Protein AF-A0A949EY75-F1 (afdb_monomer_lite)

Structure (mmCIF, N/CA/C/O backbone):
data_AF-A0A949EY75-F1
#
_entry.id   AF-A0A949EY75-F1
#
loop_
_atom_site.group_PDB
_atom_site.id
_atom_site.type_symbol
_atom_site.label_atom_id
_atom_site.label_alt_id
_atom_site.label_comp_id
_atom_site.label_asym_id
_atom_site.label_entity_id
_atom_site.label_seq_id
_atom_site.pdbx_PDB_ins_code
_atom_site.Cartn_x
_atom_site.Cartn_y
_atom_site.Cartn_z
_atom_site.occupancy
_atom_site.B_iso_or_equiv
_atom_site.auth_seq_id
_atom_site.auth_comp_id
_atom_site.auth_asym_id
_atom_site.auth_atom_id
_atom_site.pdbx_PDB_model_num
ATOM 1 N N . MET A 1 1 ? -24.585 9.404 12.339 1.00 44.94 1 MET A N 1
ATOM 2 C CA . MET A 1 1 ? -23.848 8.562 11.372 1.00 44.94 1 MET A CA 1
ATOM 3 C C . MET A 1 1 ? -22.388 8.966 11.436 1.00 44.94 1 MET A C 1
ATOM 5 O O . MET A 1 1 ? -22.108 10.151 11.343 1.00 44.94 1 MET A O 1
ATOM 9 N N . ASP A 1 2 ? -21.481 8.022 11.677 1.00 59.72 2 ASP A N 1
ATOM 10 C CA . ASP A 1 2 ? -20.039 8.289 11.682 1.00 59.72 2 ASP A CA 1
ATOM 11 C C . ASP A 1 2 ? -19.554 8.426 10.227 1.00 59.72 2 ASP A C 1
ATOM 13 O O . ASP A 1 2 ? -19.439 7.442 9.492 1.00 59.72 2 ASP A O 1
ATOM 17 N N . HIS A 1 3 ? -19.366 9.662 9.765 1.00 63.12 3 HIS A N 1
ATOM 18 C CA . HIS A 1 3 ? -18.881 9.957 8.418 1.00 63.12 3 HIS A CA 1
ATOM 19 C C . HIS A 1 3 ? -17.355 9.810 8.394 1.00 63.12 3 HIS A C 1
ATOM 21 O O . HIS A 1 3 ? -16.629 10.805 8.437 1.00 63.12 3 HIS A O 1
ATOM 27 N N . LYS A 1 4 ? -16.844 8.573 8.340 1.00 69.00 4 LYS A N 1
ATOM 28 C CA . LYS A 1 4 ? -15.403 8.353 8.145 1.00 69.00 4 LYS A CA 1
ATOM 29 C C . LYS A 1 4 ? -14.954 9.005 6.836 1.00 69.00 4 LYS A C 1
ATOM 31 O O . LYS A 1 4 ? -15.331 8.549 5.756 1.00 69.00 4 LYS A O 1
ATOM 36 N N . LYS A 1 5 ? -14.159 10.074 6.950 1.00 85.12 5 LYS A N 1
ATOM 37 C CA . LYS A 1 5 ? -13.570 10.803 5.820 1.00 85.12 5 LYS A CA 1
ATOM 38 C C . LYS A 1 5 ? -12.653 9.868 5.026 1.00 85.12 5 LYS A C 1
ATOM 40 O O . LYS A 1 5 ? -11.853 9.142 5.614 1.00 85.12 5 LYS A O 1
ATOM 45 N N . LEU A 1 6 ? -12.787 9.891 3.702 1.00 92.94 6 LEU A N 1
ATOM 46 C CA . LEU A 1 6 ? -11.858 9.231 2.788 1.00 92.94 6 LEU A CA 1
ATOM 47 C C . LEU A 1 6 ? -10.559 10.045 2.737 1.00 92.94 6 LEU A C 1
ATOM 49 O O . LEU A 1 6 ? -10.606 11.244 2.470 1.00 92.94 6 LEU A O 1
ATOM 53 N N . ILE A 1 7 ? -9.422 9.404 2.998 1.00 95.75 7 ILE A N 1
ATOM 54 C CA . ILE A 1 7 ? -8.094 10.027 2.918 1.00 95.75 7 ILE A CA 1
ATOM 55 C C . ILE A 1 7 ? -7.494 9.749 1.542 1.00 95.75 7 ILE A C 1
ATOM 57 O O . ILE A 1 7 ? -7.520 8.612 1.078 1.00 95.75 7 ILE A O 1
ATOM 61 N N . TRP A 1 8 ? -6.937 10.772 0.899 1.00 96.88 8 TRP A N 1
ATOM 62 C CA . TRP A 1 8 ? -6.253 10.622 -0.381 1.00 96.88 8 TRP A CA 1
ATOM 63 C C . TRP A 1 8 ? -4.741 10.751 -0.196 1.00 96.88 8 TRP A C 1
ATOM 65 O O . TRP A 1 8 ? -4.260 11.816 0.188 1.00 96.88 8 TRP A O 1
ATOM 75 N N . PHE A 1 9 ? -3.996 9.684 -0.476 1.00 96.94 9 PHE A N 1
ATOM 76 C CA . PHE A 1 9 ? -2.538 9.748 -0.583 1.00 96.94 9 PHE A CA 1
ATOM 77 C C . PHE A 1 9 ? -2.163 10.231 -1.983 1.00 96.94 9 PHE A C 1
ATOM 79 O O . PHE A 1 9 ? -2.614 9.656 -2.978 1.00 96.94 9 PHE A O 1
ATOM 86 N N . ILE A 1 10 ? -1.378 11.305 -2.045 1.00 96.19 10 ILE A N 1
ATOM 87 C CA . ILE A 1 10 ? -1.082 12.055 -3.275 1.00 96.19 10 ILE A CA 1
ATOM 88 C C . ILE A 1 10 ? 0.168 11.567 -4.019 1.00 96.19 10 ILE A C 1
ATOM 90 O O . ILE A 1 10 ? 0.564 12.199 -4.990 1.00 96.19 10 ILE A O 1
ATOM 94 N N . ASP A 1 11 ? 0.792 10.477 -3.575 1.00 94.31 11 ASP A N 1
ATOM 95 C CA . ASP A 1 11 ? 1.900 9.839 -4.282 1.00 94.31 11 ASP A CA 1
ATOM 96 C C . ASP A 1 11 ? 1.502 9.461 -5.718 1.00 94.31 11 ASP A C 1
ATOM 98 O O . ASP A 1 11 ? 0.431 8.891 -5.938 1.00 94.31 11 ASP A O 1
ATOM 102 N N . ASP A 1 12 ? 2.397 9.692 -6.684 1.00 91.44 12 ASP A N 1
ATOM 103 C CA . ASP A 1 12 ? 2.199 9.273 -8.084 1.00 91.44 12 ASP A CA 1
ATOM 104 C C . ASP A 1 12 ? 2.112 7.741 -8.217 1.00 91.44 12 ASP A C 1
ATOM 106 O O . ASP A 1 12 ? 1.487 7.192 -9.126 1.00 91.44 12 ASP A O 1
ATOM 110 N N . ASN A 1 13 ? 2.766 7.025 -7.300 1.00 94.88 13 ASN A N 1
ATOM 111 C CA . ASN A 1 13 ? 2.697 5.576 -7.192 1.00 94.88 13 ASN A CA 1
ATOM 112 C C . ASN A 1 13 ? 2.999 5.133 -5.754 1.00 94.88 13 ASN A C 1
ATOM 114 O O . ASN A 1 13 ? 4.155 4.875 -5.408 1.00 94.88 13 ASN A O 1
ATOM 118 N N . ILE A 1 14 ? 1.960 4.968 -4.931 1.00 97.06 14 ILE A N 1
ATOM 119 C CA . ILE A 1 14 ? 2.096 4.593 -3.510 1.00 97.06 14 ILE A CA 1
ATOM 120 C C . ILE A 1 14 ? 2.778 3.227 -3.294 1.00 97.06 14 ILE A C 1
ATOM 122 O O . ILE A 1 14 ? 3.276 2.930 -2.211 1.00 97.06 14 ILE A O 1
ATOM 126 N N . VAL A 1 15 ? 2.829 2.386 -4.333 1.00 96.19 15 VAL A N 1
ATOM 127 C CA . VAL A 1 15 ? 3.482 1.065 -4.321 1.00 96.19 15 VAL A CA 1
ATOM 128 C C . VAL A 1 15 ? 4.827 1.040 -5.050 1.00 96.19 15 VAL A C 1
ATOM 130 O O . VAL A 1 15 ? 5.384 -0.034 -5.273 1.00 96.19 15 VAL A O 1
ATOM 133 N N . GLY A 1 16 ? 5.371 2.203 -5.426 1.00 94.38 16 GLY A N 1
ATOM 134 C CA . GLY A 1 16 ? 6.635 2.309 -6.163 1.00 94.38 16 GLY A CA 1
ATOM 135 C C . GLY A 1 16 ? 7.830 1.693 -5.431 1.00 94.38 16 GLY A C 1
ATOM 136 O O . GLY A 1 16 ? 8.738 1.166 -6.070 1.00 94.38 16 GLY A O 1
ATOM 137 N N . ASN A 1 17 ? 7.795 1.681 -4.095 1.00 96.44 17 ASN A N 1
ATOM 138 C CA . ASN A 1 17 ? 8.705 0.912 -3.253 1.00 96.44 17 ASN A CA 1
ATOM 139 C C . ASN A 1 17 ? 7.902 -0.127 -2.446 1.00 96.44 17 ASN A C 1
ATOM 141 O O . ASN A 1 17 ? 7.332 0.223 -1.408 1.00 96.44 17 ASN A O 1
ATOM 145 N N . PRO A 1 18 ? 7.863 -1.403 -2.877 1.00 96.38 18 PRO A N 1
ATOM 146 C CA . PRO A 1 18 ? 7.061 -2.435 -2.223 1.00 96.38 18 PRO A CA 1
ATOM 147 C C . PRO A 1 18 ? 7.397 -2.635 -0.744 1.00 96.38 18 PRO A C 1
ATOM 149 O O . PRO A 1 18 ? 6.492 -2.851 0.056 1.00 96.38 18 PRO A O 1
ATOM 152 N N . LYS A 1 19 ? 8.675 -2.532 -0.352 1.00 97.75 19 LYS A N 1
ATOM 153 C CA . LYS A 1 19 ? 9.080 -2.702 1.051 1.00 97.75 19 LYS A CA 1
ATOM 154 C C . LYS A 1 19 ? 8.474 -1.604 1.925 1.00 97.75 19 LYS A C 1
ATOM 156 O O . LYS A 1 19 ? 7.809 -1.908 2.912 1.00 97.75 19 LYS A O 1
ATOM 161 N N . PHE A 1 20 ? 8.648 -0.350 1.515 1.00 98.00 20 PHE A N 1
ATOM 162 C CA . PHE A 1 20 ? 8.084 0.797 2.224 1.00 98.00 20 PHE A CA 1
ATOM 163 C C . PHE A 1 20 ? 6.551 0.752 2.252 1.00 98.00 20 PHE A C 1
ATOM 165 O O . PHE A 1 20 ? 5.943 0.941 3.301 1.00 98.00 20 PHE A O 1
ATOM 172 N N . ALA A 1 21 ? 5.916 0.424 1.124 1.00 98.19 21 ALA A N 1
ATOM 173 C CA . ALA A 1 21 ? 4.462 0.328 1.040 1.00 98.19 21 ALA A CA 1
ATOM 174 C C . ALA A 1 21 ? 3.898 -0.739 1.997 1.00 98.19 21 ALA A C 1
ATOM 176 O O . ALA A 1 21 ? 2.915 -0.486 2.692 1.00 98.19 21 ALA A O 1
ATOM 177 N N . LYS A 1 22 ? 4.548 -1.908 2.114 1.00 98.62 22 LYS A N 1
ATOM 178 C CA . LYS A 1 22 ? 4.164 -2.943 3.091 1.00 98.62 22 LYS A CA 1
ATOM 179 C C . LYS A 1 22 ? 4.275 -2.435 4.532 1.00 98.62 22 LYS A C 1
ATOM 181 O O . LYS A 1 22 ? 3.363 -2.676 5.323 1.00 98.62 22 LYS A O 1
ATOM 186 N N . GLU A 1 23 ? 5.354 -1.735 4.879 1.00 98.69 23 GLU A N 1
ATOM 187 C CA . GLU A 1 23 ? 5.550 -1.144 6.214 1.00 98.69 23 GLU A CA 1
ATOM 188 C C . GLU A 1 23 ? 4.481 -0.083 6.531 1.00 98.69 23 GLU A C 1
ATOM 190 O O . GLU A 1 23 ? 3.870 -0.111 7.607 1.00 98.69 23 GLU A O 1
ATOM 195 N N . LEU A 1 24 ? 4.183 0.790 5.565 1.00 98.19 24 LEU A N 1
ATOM 196 C CA . LEU A 1 24 ? 3.127 1.794 5.661 1.00 98.19 24 LEU A CA 1
ATOM 197 C C . LEU A 1 24 ? 1.762 1.134 5.888 1.00 98.19 24 LEU A C 1
ATOM 199 O O . LEU A 1 24 ? 1.091 1.423 6.876 1.00 98.19 24 LEU A O 1
ATOM 203 N N . PHE A 1 25 ? 1.357 0.206 5.020 1.00 98.50 25 PHE A N 1
ATOM 204 C CA . PHE A 1 25 ? 0.037 -0.423 5.092 1.00 98.50 25 PHE A CA 1
ATOM 205 C C . PHE A 1 25 ? -0.162 -1.205 6.390 1.00 98.50 25 PHE A C 1
ATOM 207 O O . PHE A 1 25 ? -1.231 -1.109 6.991 1.00 98.50 25 PHE A O 1
ATOM 214 N N . ARG A 1 26 ? 0.868 -1.911 6.882 1.00 98.56 26 ARG A N 1
ATOM 215 C CA . ARG A 1 26 ? 0.831 -2.563 8.205 1.00 98.56 26 ARG A CA 1
ATOM 216 C C . ARG A 1 26 ? 0.578 -1.557 9.324 1.00 98.56 26 ARG A C 1
ATOM 218 O O . ARG A 1 26 ? -0.250 -1.816 10.195 1.00 98.56 26 ARG A O 1
ATOM 225 N N . SER A 1 27 ? 1.242 -0.407 9.267 1.00 98.19 27 SER A N 1
ATOM 226 C CA . SER A 1 27 ? 1.102 0.662 10.260 1.00 98.19 27 SER A CA 1
ATOM 227 C C . SER A 1 27 ? -0.272 1.338 10.216 1.00 98.19 27 SER A C 1
ATOM 229 O O . SER A 1 27 ? -0.736 1.832 11.237 1.00 98.19 27 SER A O 1
ATOM 231 N N . LEU A 1 28 ? -0.959 1.329 9.068 1.00 97.62 28 LEU A N 1
ATOM 232 C CA . LEU A 1 28 ? -2.290 1.928 8.908 1.00 97.62 28 LEU A CA 1
ATOM 233 C C . LEU A 1 28 ? -3.437 1.065 9.470 1.00 97.62 28 LEU A C 1
ATOM 235 O O . LEU A 1 28 ? -4.473 1.615 9.851 1.00 97.62 28 LEU A O 1
ATOM 239 N N . VAL A 1 29 ? -3.268 -0.262 9.566 1.00 97.38 29 VAL A N 1
ATOM 240 C CA . VAL A 1 29 ? -4.320 -1.206 10.012 1.00 97.38 29 VAL A CA 1
ATOM 241 C C . VAL A 1 29 ? -5.026 -0.781 11.317 1.00 97.38 29 VAL A C 1
ATOM 243 O O . VAL A 1 29 ? -6.263 -0.784 11.341 1.00 97.38 29 VAL A O 1
ATOM 246 N N . PRO A 1 30 ? -4.325 -0.370 12.397 1.00 97.38 30 PRO A N 1
ATOM 247 C CA . PRO A 1 30 ? -4.969 -0.038 13.672 1.00 97.38 30 PRO A CA 1
ATOM 248 C C . PRO A 1 30 ? -5.909 1.171 13.593 1.00 97.38 30 PRO A C 1
ATOM 250 O O . PRO A 1 30 ? -6.875 1.253 14.353 1.00 97.38 30 PRO A O 1
ATOM 253 N N . TYR A 1 31 ? -5.661 2.092 12.659 1.00 94.75 31 TYR A N 1
ATOM 254 C CA . TYR A 1 31 ? -6.410 3.341 12.529 1.00 94.75 31 TYR A CA 1
ATOM 255 C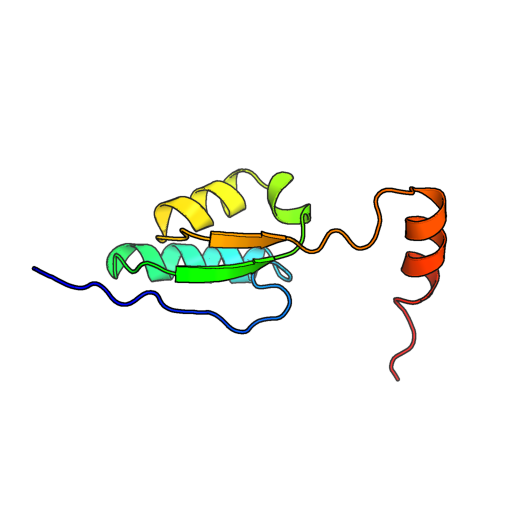 C . TYR A 1 31 ? -7.770 3.160 11.844 1.00 94.75 31 TYR A C 1
ATOM 257 O O . TYR A 1 31 ? -8.627 4.040 11.937 1.00 94.75 31 TYR A O 1
ATOM 265 N N . LYS A 1 32 ? -8.003 2.017 11.176 1.00 93.44 32 LYS A N 1
ATOM 266 C CA . LYS A 1 32 ? -9.279 1.684 10.510 1.00 93.44 32 LYS A CA 1
ATOM 267 C C . LYS A 1 32 ? -9.759 2.809 9.579 1.00 93.44 32 LYS A C 1
ATOM 269 O O . LYS A 1 32 ? -10.949 3.164 9.584 1.00 93.44 32 LYS A O 1
ATOM 274 N N . LEU A 1 33 ? -8.817 3.400 8.847 1.00 93.69 33 LEU A N 1
ATOM 275 C CA . LEU A 1 33 ? -9.053 4.478 7.890 1.00 93.69 33 LEU A CA 1
ATOM 276 C C . LEU A 1 33 ? -9.685 3.915 6.615 1.00 93.69 33 LEU A C 1
ATOM 278 O O . LEU A 1 33 ? -9.592 2.724 6.340 1.00 93.69 33 LEU A O 1
ATOM 282 N N . LYS A 1 34 ? -10.325 4.782 5.832 1.00 96.00 34 LYS A N 1
ATOM 283 C CA . LYS A 1 34 ? -10.607 4.510 4.421 1.00 96.00 34 LYS A CA 1
ATOM 284 C C . LYS A 1 34 ? -9.694 5.404 3.610 1.00 96.00 34 LYS A C 1
ATOM 286 O O . LYS A 1 34 ? -9.694 6.614 3.846 1.00 96.00 34 LYS A O 1
ATOM 291 N N . TRP A 1 35 ? -8.942 4.837 2.678 1.00 97.56 35 TRP A N 1
ATOM 292 C CA . TRP A 1 35 ? -8.014 5.619 1.874 1.00 97.56 35 TRP A CA 1
ATOM 293 C C . TRP A 1 35 ? -8.033 5.247 0.393 1.00 97.56 35 TRP A C 1
ATOM 295 O O . TRP A 1 35 ? -8.449 4.153 0.005 1.00 97.56 35 TRP A O 1
ATOM 305 N N . ALA A 1 36 ? -7.603 6.201 -0.424 1.00 97.81 36 ALA A N 1
ATOM 306 C CA . ALA A 1 36 ? -7.462 6.093 -1.866 1.00 97.81 36 ALA A CA 1
ATOM 307 C C . ALA A 1 36 ? -6.099 6.638 -2.312 1.00 97.81 36 ALA A C 1
ATOM 309 O O . ALA A 1 36 ? -5.520 7.482 -1.625 1.00 97.81 36 ALA A O 1
ATOM 310 N N . SER A 1 37 ? -5.573 6.144 -3.434 1.00 97.62 37 SER A N 1
ATOM 311 C CA . SER A 1 37 ? -4.318 6.641 -4.013 1.00 97.62 37 SER A CA 1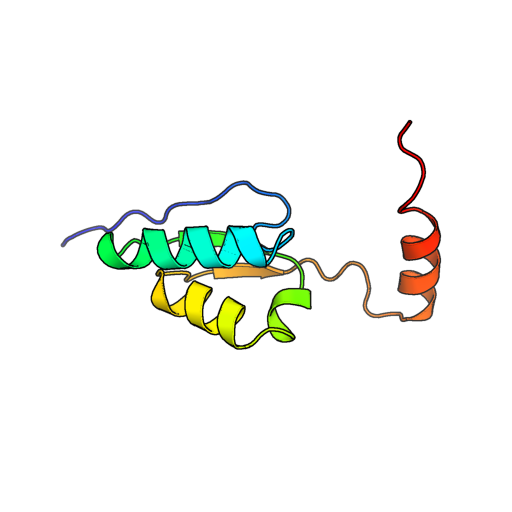
ATOM 312 C C . SER A 1 37 ? -4.140 6.219 -5.476 1.00 97.62 37 SER A C 1
ATOM 314 O O . SER A 1 37 ? -4.995 5.536 -6.047 1.00 97.62 37 SER A O 1
ATOM 316 N N . GLN A 1 38 ? -3.018 6.616 -6.072 1.00 97.12 38 GLN A N 1
ATOM 317 C CA . GLN A 1 38 ? -2.549 6.148 -7.369 1.00 97.12 38 GLN A CA 1
ATOM 318 C C . GLN A 1 38 ? -1.535 5.013 -7.184 1.00 97.12 38 GLN A C 1
ATOM 320 O O . GLN A 1 38 ? -0.734 5.008 -6.247 1.00 97.12 38 GLN A O 1
ATOM 325 N N . ALA A 1 39 ? -1.576 4.023 -8.071 1.00 95.38 39 ALA A N 1
ATOM 326 C CA . ALA A 1 39 ? -0.653 2.896 -8.054 1.00 95.38 39 ALA A CA 1
ATOM 327 C C . ALA A 1 39 ? -0.367 2.393 -9.472 1.00 95.38 39 ALA A C 1
ATOM 329 O O . ALA A 1 39 ? -1.180 2.521 -10.386 1.00 95.38 39 ALA A O 1
ATOM 330 N N . SER A 1 40 ? 0.787 1.759 -9.655 1.00 92.19 40 SER A N 1
ATOM 331 C CA . SER A 1 40 ? 1.051 0.985 -10.868 1.00 92.19 40 SER A CA 1
ATOM 332 C C . SER A 1 40 ? 0.359 -0.381 -10.818 1.00 92.19 40 SER A C 1
ATOM 334 O O . SER A 1 40 ? 0.192 -0.974 -9.749 1.00 92.19 40 SER A O 1
ATOM 336 N N . VAL A 1 41 ? 0.039 -0.940 -11.992 1.00 91.12 41 VAL A N 1
ATOM 337 C CA . VAL A 1 41 ? -0.510 -2.303 -12.138 1.00 91.12 41 VAL A CA 1
ATOM 338 C C . VAL A 1 41 ? 0.422 -3.383 -11.569 1.00 91.12 41 VAL A C 1
ATOM 340 O O . VAL A 1 41 ? -0.011 -4.499 -11.288 1.00 91.12 41 VAL A O 1
ATOM 343 N N . THR A 1 42 ? 1.701 -3.063 -11.340 1.00 89.94 42 THR A N 1
ATOM 344 C CA . THR A 1 42 ? 2.684 -3.980 -10.747 1.00 89.94 42 THR A CA 1
ATOM 345 C C . THR A 1 42 ? 2.278 -4.506 -9.372 1.00 89.94 42 THR A C 1
ATOM 347 O O . THR A 1 42 ? 2.729 -5.591 -9.013 1.00 89.94 42 THR A O 1
ATOM 350 N N . ILE A 1 43 ? 1.406 -3.806 -8.631 1.00 94.00 43 ILE A N 1
ATOM 351 C CA . ILE A 1 43 ? 0.858 -4.289 -7.351 1.00 94.00 43 ILE A CA 1
ATOM 352 C C . ILE A 1 43 ? 0.204 -5.670 -7.474 1.00 94.00 43 ILE A C 1
ATOM 354 O O . ILE A 1 43 ? 0.316 -6.482 -6.563 1.00 94.00 43 ILE A O 1
ATOM 358 N N . ALA A 1 44 ? -0.421 -5.971 -8.616 1.00 91.69 44 ALA A N 1
ATOM 359 C CA . ALA A 1 44 ? -1.119 -7.233 -8.846 1.00 91.69 44 ALA A CA 1
ATOM 360 C C . ALA A 1 44 ? -0.180 -8.451 -8.928 1.00 91.69 44 ALA A C 1
ATOM 362 O O . ALA A 1 44 ? -0.654 -9.577 -9.005 1.00 91.69 44 ALA A O 1
ATOM 363 N N . ARG A 1 45 ? 1.144 -8.238 -8.948 1.00 93.00 45 ARG A N 1
ATOM 364 C CA . ARG A 1 45 ? 2.155 -9.307 -8.937 1.00 93.00 45 ARG A CA 1
ATOM 365 C C . ARG A 1 45 ? 2.649 -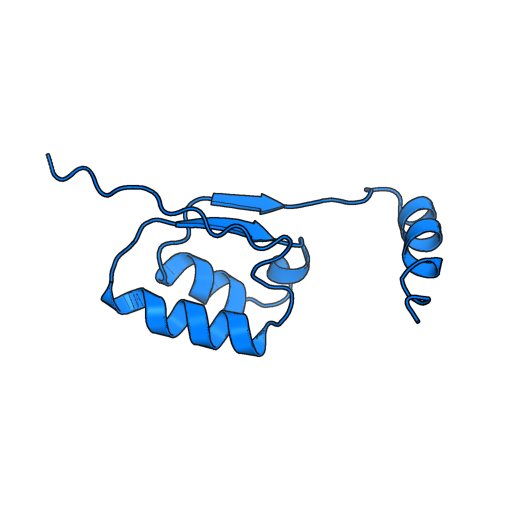9.659 -7.530 1.00 93.00 45 ARG A C 1
ATOM 367 O O . ARG A 1 45 ? 3.427 -10.597 -7.395 1.00 93.00 45 ARG A O 1
ATOM 374 N N . ASP A 1 46 ? 2.252 -8.899 -6.509 1.00 96.44 46 ASP A N 1
ATOM 375 C CA . ASP A 1 46 ? 2.643 -9.103 -5.112 1.00 96.44 46 ASP A CA 1
ATOM 376 C C . ASP A 1 46 ? 1.383 -9.248 -4.248 1.00 96.44 46 ASP A C 1
ATOM 378 O O . ASP A 1 46 ? 0.805 -8.269 -3.769 1.00 96.44 46 ASP A O 1
ATOM 382 N N . ASP A 1 47 ? 0.954 -10.498 -4.058 1.00 97.69 47 ASP A N 1
ATOM 383 C CA . ASP A 1 47 ? -0.263 -10.841 -3.313 1.00 97.69 47 ASP A CA 1
ATOM 384 C C . ASP A 1 47 ? -0.242 -10.315 -1.874 1.00 97.69 47 ASP A C 1
ATOM 386 O O . ASP A 1 47 ? -1.278 -9.924 -1.329 1.00 97.69 47 ASP A O 1
ATOM 390 N N . GLU A 1 48 ? 0.933 -10.278 -1.239 1.00 97.94 48 GLU A N 1
ATOM 391 C CA . GLU A 1 48 ? 1.076 -9.756 0.117 1.00 97.94 48 GLU A CA 1
ATOM 392 C C . GLU A 1 48 ? 0.830 -8.247 0.139 1.00 97.94 48 GLU A C 1
ATOM 394 O O . GLU A 1 48 ? 0.073 -7.761 0.982 1.00 97.94 48 GLU A O 1
ATOM 399 N N . LEU A 1 49 ? 1.442 -7.506 -0.787 1.00 98.19 49 LEU A N 1
ATOM 400 C CA . LEU A 1 49 ? 1.259 -6.062 -0.901 1.00 98.19 49 LEU A CA 1
ATOM 401 C C . LEU A 1 49 ? -0.203 -5.705 -1.192 1.00 98.19 49 LEU A C 1
ATOM 403 O O . LEU A 1 49 ? -0.759 -4.820 -0.539 1.00 98.19 49 LEU A O 1
ATOM 407 N N . LEU A 1 50 ? -0.840 -6.424 -2.120 1.00 97.44 50 LEU 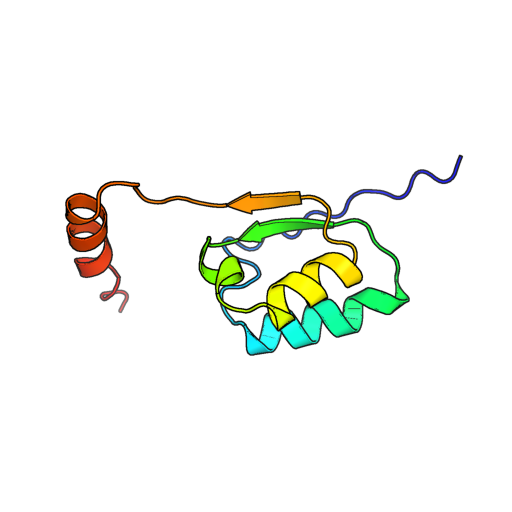A N 1
ATOM 408 C CA . LEU A 1 50 ? -2.247 -6.226 -2.463 1.00 97.44 50 LEU A CA 1
ATOM 409 C C . LEU A 1 50 ? -3.167 -6.526 -1.270 1.00 97.44 50 LEU A C 1
ATOM 411 O O . LEU A 1 50 ? -4.069 -5.744 -0.957 1.00 97.44 50 LEU A O 1
ATOM 415 N N . LYS A 1 51 ? -2.907 -7.624 -0.548 1.00 98.31 51 LYS A N 1
ATOM 416 C CA . LYS A 1 51 ? -3.649 -7.977 0.667 1.00 98.31 51 LYS A CA 1
ATOM 417 C C . LYS A 1 51 ? -3.474 -6.921 1.754 1.00 98.31 51 LYS A C 1
ATOM 419 O O . LYS A 1 51 ? -4.456 -6.559 2.398 1.00 98.31 51 LYS A O 1
ATOM 424 N N . LEU A 1 52 ? -2.257 -6.409 1.944 1.00 98.56 52 LEU A N 1
ATOM 425 C CA . LEU A 1 52 ? -1.960 -5.345 2.904 1.00 98.56 52 LEU A CA 1
ATOM 426 C C . LEU A 1 52 ? -2.678 -4.040 2.568 1.00 98.56 52 LEU A C 1
ATOM 428 O O . LEU A 1 52 ? -3.260 -3.436 3.469 1.00 98.56 52 LEU A O 1
ATOM 432 N N . ALA A 1 53 ? -2.717 -3.646 1.293 1.00 98.06 53 ALA A N 1
ATOM 433 C CA . ALA A 1 53 ? -3.501 -2.496 0.854 1.00 98.06 53 ALA A CA 1
ATOM 434 C C . ALA A 1 53 ? -4.971 -2.659 1.277 1.00 98.06 53 ALA A C 1
ATOM 436 O O . ALA A 1 53 ? -5.504 -1.802 1.985 1.00 98.06 53 ALA A O 1
ATOM 437 N N . ALA A 1 54 ? -5.591 -3.801 0.965 1.00 97.69 54 ALA A N 1
ATOM 438 C CA . ALA A 1 54 ? -6.975 -4.083 1.342 1.00 97.69 54 ALA A CA 1
ATOM 439 C C . ALA A 1 54 ? -7.204 -4.046 2.868 1.00 97.69 54 ALA A C 1
ATOM 441 O O . ALA A 1 54 ? -8.088 -3.329 3.339 1.00 97.69 54 ALA A O 1
ATOM 442 N N . VAL A 1 55 ? -6.396 -4.761 3.666 1.00 98.19 55 VAL A N 1
ATOM 443 C CA . VAL A 1 55 ? -6.602 -4.814 5.131 1.00 98.19 55 VAL A CA 1
ATOM 444 C C . VAL A 1 55 ? -6.280 -3.498 5.840 1.00 98.19 55 VAL A C 1
ATOM 446 O O . VAL A 1 55 ? -6.823 -3.235 6.910 1.00 98.19 55 VAL A O 1
ATOM 449 N N . SER A 1 56 ? -5.436 -2.649 5.249 1.00 98.12 56 SER A N 1
ATOM 450 C CA . SER A 1 56 ? -5.139 -1.307 5.764 1.00 98.12 56 SER A CA 1
ATOM 451 C C . SER A 1 56 ? -6.258 -0.288 5.515 1.00 98.12 56 SER A C 1
ATOM 453 O O . SER A 1 56 ? -6.176 0.840 6.000 1.00 98.12 56 SER A O 1
ATOM 455 N N . GLY A 1 57 ? -7.299 -0.673 4.767 1.00 97.38 57 GLY A N 1
ATOM 456 C CA . GLY A 1 57 ? -8.439 0.186 4.460 1.00 97.38 57 GLY A CA 1
ATOM 457 C C . GLY A 1 57 ? -8.374 0.883 3.101 1.00 97.38 57 GLY A C 1
ATOM 458 O O . GLY A 1 57 ? -9.064 1.888 2.906 1.00 97.38 57 GLY A O 1
ATOM 459 N N . CYS A 1 58 ? -7.578 0.370 2.157 1.00 97.81 58 CYS A N 1
ATOM 460 C CA . CYS A 1 58 ? -7.630 0.831 0.774 1.00 97.81 58 CYS A CA 1
ATOM 461 C C . CYS A 1 58 ? -8.996 0.509 0.171 1.00 97.81 58 CYS A C 1
ATOM 463 O O . CYS A 1 58 ? -9.424 -0.646 0.178 1.00 97.81 58 CYS A O 1
ATOM 465 N N . VAL A 1 59 ? -9.670 1.523 -0.367 1.00 96.81 59 VAL A N 1
ATOM 466 C CA . VAL A 1 59 ? -10.974 1.353 -1.026 1.00 96.81 59 VAL A CA 1
ATOM 467 C C . VAL A 1 59 ? -10.948 1.718 -2.508 1.00 96.81 59 VAL A C 1
ATOM 469 O O . VAL A 1 59 ? -11.832 1.286 -3.241 1.00 96.81 59 VAL A O 1
ATOM 472 N N . ILE A 1 60 ? -9.955 2.497 -2.959 1.00 96.31 60 ILE A N 1
ATOM 473 C CA . ILE A 1 60 ? -9.785 2.908 -4.360 1.00 96.31 60 ILE A CA 1
ATOM 474 C C . ILE A 1 60 ? -8.286 2.973 -4.690 1.00 96.31 60 ILE A C 1
ATOM 476 O O . ILE A 1 60 ? -7.535 3.672 -4.012 1.00 96.31 60 ILE A O 1
ATOM 480 N N . LEU A 1 61 ? -7.871 2.312 -5.773 1.00 95.75 61 LEU A N 1
ATOM 481 C CA . LEU A 1 61 ? -6.581 2.549 -6.427 1.00 95.75 61 LEU A CA 1
ATOM 482 C C . LEU A 1 61 ? -6.828 2.986 -7.869 1.00 95.75 61 LEU A C 1
ATOM 484 O O . LEU A 1 61 ? -7.450 2.255 -8.641 1.00 95.75 61 LEU A O 1
ATOM 488 N N . LEU A 1 62 ? -6.333 4.166 -8.235 1.00 94.31 62 LEU A N 1
ATOM 489 C CA . LEU A 1 62 ? -6.270 4.581 -9.633 1.00 94.31 62 LEU A CA 1
ATOM 490 C C . LEU A 1 62 ? -5.035 3.946 -10.268 1.00 94.31 62 LEU A C 1
ATOM 492 O O . LEU A 1 62 ? -3.908 4.259 -9.886 1.00 94.31 62 LEU A O 1
ATOM 496 N N . ILE A 1 63 ? -5.260 3.035 -11.216 1.00 91.44 63 ILE A N 1
ATOM 497 C CA . ILE A 1 63 ? -4.189 2.297 -11.884 1.00 91.44 63 ILE A CA 1
ATOM 498 C C . ILE A 1 63 ? -3.851 2.950 -13.221 1.00 91.44 63 ILE A C 1
ATOM 500 O O . ILE A 1 63 ? -4.676 2.986 -14.134 1.00 91.44 63 ILE A O 1
ATOM 504 N N . GLY A 1 64 ? -2.616 3.434 -13.343 1.00 80.88 64 GLY A N 1
ATOM 505 C CA . GLY A 1 64 ? -2.080 3.936 -14.604 1.00 80.88 64 GLY A CA 1
ATOM 506 C C . GLY A 1 64 ? -1.667 2.790 -15.530 1.00 80.88 64 GLY A C 1
ATOM 507 O O . GLY A 1 64 ? -0.658 2.127 -15.287 1.00 80.88 64 GLY A O 1
ATOM 508 N N . PHE A 1 65 ? -2.422 2.567 -16.607 1.00 68.69 65 PHE A N 1
ATOM 509 C CA . PHE A 1 65 ? -2.009 1.713 -17.722 1.00 68.69 65 PHE A CA 1
ATOM 510 C C . PHE A 1 65 ? -1.344 2.599 -18.783 1.00 68.69 65 PHE A C 1
ATOM 512 O O . PHE A 1 65 ? -2.039 3.229 -19.572 1.00 68.69 65 PHE A O 1
ATOM 519 N N . GLU A 1 66 ? -0.006 2.688 -18.782 1.00 68.25 66 GLU A N 1
ATOM 520 C CA . GLU A 1 66 ? 0.743 3.552 -19.719 1.00 68.25 66 GLU A CA 1
ATOM 521 C C . GLU A 1 66 ? 0.382 3.241 -21.191 1.00 68.25 66 GLU A C 1
ATOM 523 O O . GLU A 1 66 ? 0.181 4.148 -21.994 1.00 68.25 66 GLU A O 1
ATOM 528 N N . THR A 1 67 ? 0.246 1.958 -21.549 1.00 64.62 67 THR A N 1
ATOM 529 C CA . THR A 1 67 ? -0.299 1.497 -22.837 1.00 64.62 67 THR A CA 1
ATOM 530 C C . THR A 1 67 ? -0.580 -0.010 -22.797 1.00 64.62 67 THR A C 1
ATOM 532 O O . THR A 1 67 ? 0.107 -0.757 -22.103 1.00 64.62 67 THR A O 1
ATOM 535 N N . LEU A 1 68 ? -1.582 -0.474 -23.553 1.00 64.25 68 LEU A N 1
ATOM 536 C CA . LEU A 1 68 ? -1.877 -1.905 -23.734 1.00 64.25 68 LEU A CA 1
ATOM 537 C C . LEU A 1 68 ? -1.066 -2.544 -24.877 1.00 64.25 68 LEU A C 1
ATOM 539 O O . LEU A 1 68 ? -1.042 -3.765 -25.008 1.00 64.25 68 LEU A O 1
ATOM 543 N N . SER A 1 69 ? -0.406 -1.735 -25.713 1.00 72.12 69 SER A N 1
ATOM 544 C CA . SER A 1 69 ? 0.454 -2.225 -26.794 1.00 72.12 69 SER A CA 1
ATOM 545 C C . SER A 1 69 ? 1.848 -2.517 -26.249 1.00 72.12 69 SER A C 1
ATOM 547 O O . SER A 1 69 ? 2.550 -1.609 -25.808 1.00 72.12 69 SER A O 1
ATOM 549 N N . THR A 1 70 ? 2.281 -3.776 -26.319 1.00 64.31 70 THR A N 1
ATOM 550 C CA . THR A 1 70 ? 3.639 -4.184 -25.920 1.00 64.31 70 THR A CA 1
ATOM 551 C C . THR A 1 70 ? 4.718 -3.451 -26.720 1.00 64.31 70 THR A C 1
ATOM 553 O O . THR A 1 70 ? 5.746 -3.080 -26.156 1.00 64.3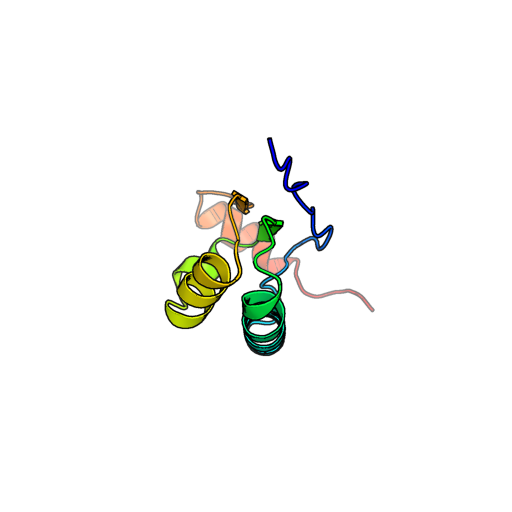1 70 THR A O 1
ATOM 556 N N . ALA A 1 71 ? 4.460 -3.169 -28.002 1.00 67.06 71 ALA A N 1
ATOM 557 C CA . ALA A 1 71 ? 5.348 -2.390 -28.861 1.00 67.06 71 ALA A CA 1
ATOM 558 C C . ALA A 1 71 ? 5.484 -0.933 -28.382 1.00 67.06 71 ALA A C 1
ATOM 560 O O . ALA A 1 71 ? 6.592 -0.404 -28.307 1.00 67.06 71 ALA A O 1
ATOM 561 N N . ASN A 1 72 ? 4.374 -0.304 -27.981 1.00 61.59 72 ASN A N 1
ATOM 562 C CA . ASN A 1 72 ? 4.399 1.065 -27.458 1.00 61.59 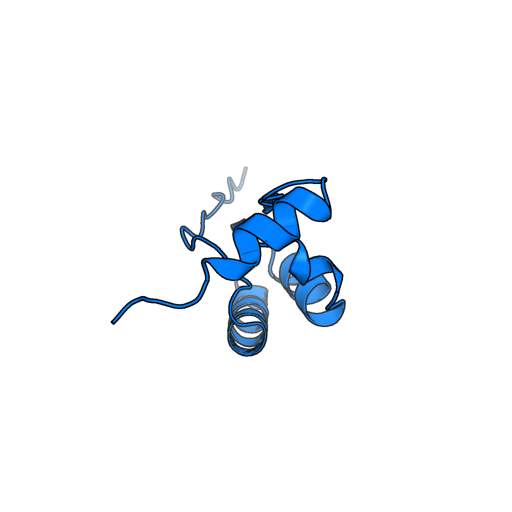72 ASN A CA 1
ATOM 563 C C . ASN A 1 72 ? 5.001 1.112 -26.047 1.00 61.59 72 ASN A C 1
ATOM 565 O O . ASN A 1 72 ? 5.696 2.066 -25.713 1.00 61.59 72 ASN A O 1
ATOM 569 N N . LEU A 1 73 ? 4.785 0.071 -25.235 1.00 60.16 73 LEU A N 1
ATOM 570 C CA . LEU A 1 73 ? 5.369 -0.032 -23.901 1.00 60.16 73 LEU A CA 1
ATOM 571 C C . LEU A 1 73 ? 6.897 -0.131 -23.992 1.00 60.16 73 LEU A C 1
ATOM 573 O O . LEU A 1 73 ? 7.598 0.562 -23.264 1.00 60.16 73 LEU A O 1
ATOM 577 N N . ALA A 1 74 ? 7.421 -0.924 -24.934 1.00 60.66 74 ALA A N 1
ATOM 578 C CA . ALA A 1 74 ? 8.857 -1.010 -25.195 1.00 60.66 74 ALA A CA 1
ATOM 579 C C . ALA A 1 74 ? 9.449 0.338 -25.650 1.00 60.66 74 ALA A C 1
ATOM 581 O O . ALA A 1 74 ? 10.518 0.726 -25.180 1.00 60.66 74 ALA A O 1
ATOM 582 N N . ALA A 1 75 ? 8.735 1.088 -26.497 1.00 61.00 75 ALA A N 1
ATOM 583 C CA . ALA A 1 75 ? 9.154 2.424 -26.927 1.00 61.00 75 ALA A CA 1
ATOM 584 C C . ALA A 1 75 ? 9.190 3.446 -25.770 1.00 61.00 75 ALA A C 1
ATOM 586 O O . ALA A 1 75 ? 10.043 4.333 -25.758 1.00 61.00 75 ALA A O 1
ATOM 587 N N . ILE A 1 76 ? 8.301 3.307 -24.780 1.00 59.50 76 ILE A N 1
ATOM 588 C CA . ILE A 1 76 ? 8.251 4.167 -23.586 1.00 59.50 76 ILE A CA 1
ATOM 589 C C . ILE A 1 76 ? 9.327 3.768 -22.559 1.00 59.50 76 ILE A C 1
ATOM 591 O O . ILE A 1 76 ? 9.970 4.642 -21.975 1.00 59.50 76 ILE A O 1
ATOM 595 N N . ILE A 1 77 ? 9.591 2.467 -22.371 1.00 57.81 77 ILE A N 1
ATOM 596 C CA . ILE A 1 77 ? 10.575 1.954 -21.397 1.00 57.81 77 ILE A CA 1
ATOM 597 C C . ILE A 1 77 ? 12.008 2.413 -21.717 1.00 57.81 77 ILE A C 1
ATOM 599 O O . ILE A 1 77 ? 12.775 2.678 -20.790 1.00 57.81 77 ILE A O 1
ATOM 603 N N . ILE A 1 78 ? 12.364 2.611 -22.993 1.00 47.38 78 ILE A N 1
ATOM 604 C CA . ILE A 1 78 ? 13.697 3.120 -23.384 1.00 47.38 78 ILE A CA 1
ATOM 605 C C . ILE A 1 78 ? 13.948 4.561 -22.873 1.00 47.38 78 ILE A C 1
ATOM 607 O O . ILE A 1 78 ? 15.096 4.988 -22.788 1.00 47.38 78 ILE A O 1
ATOM 611 N N . LYS A 1 79 ? 12.920 5.301 -22.428 1.00 44.44 79 LYS A N 1
ATOM 612 C CA . LYS A 1 79 ? 13.062 6.666 -21.885 1.00 44.44 79 LYS A CA 1
ATOM 613 C C . LYS A 1 79 ? 13.123 6.783 -20.355 1.00 44.44 79 LYS A C 1
ATOM 615 O O . LYS A 1 79 ? 13.158 7.905 -19.857 1.00 44.44 79 LYS A O 1
ATOM 620 N N . LYS A 1 80 ? 13.171 5.682 -19.591 1.00 45.94 80 LYS A N 1
ATOM 621 C CA . LYS A 1 80 ? 13.257 5.744 -18.112 1.00 45.94 80 LYS A CA 1
ATOM 622 C C . LYS A 1 80 ? 14.673 5.914 -17.527 1.00 45.94 80 LYS A C 1
ATOM 624 O O . LYS A 1 80 ? 14.803 5.875 -16.313 1.00 45.94 80 LYS A O 1
ATOM 629 N N . ASN A 1 81 ? 15.706 6.194 -18.333 1.00 45.84 81 ASN A N 1
ATOM 630 C CA . ASN A 1 81 ? 17.039 6.572 -17.833 1.00 45.84 81 ASN A CA 1
ATOM 631 C C . ASN A 1 81 ? 17.605 7.782 -18.594 1.00 45.84 81 ASN A C 1
ATOM 633 O O . ASN A 1 81 ? 18.163 7.610 -19.674 1.00 45.84 81 ASN A O 1
ATOM 637 N N . ASN A 1 82 ? 17.420 8.987 -18.041 1.00 36.31 82 ASN A N 1
ATOM 638 C CA . ASN A 1 82 ? 18.378 10.108 -18.079 1.00 36.31 82 ASN A CA 1
ATOM 639 C C . ASN A 1 82 ? 17.798 11.336 -17.350 1.00 36.31 82 ASN A C 1
ATOM 641 O O . ASN A 1 82 ? 17.471 12.352 -17.960 1.00 36.31 82 ASN A O 1
ATOM 645 N N . VAL A 1 83 ? 17.683 11.247 -16.027 1.00 33.44 83 VAL A N 1
ATOM 646 C CA . VAL A 1 83 ? 17.824 12.441 -15.188 1.00 33.44 83 VAL A CA 1
ATOM 647 C C . VAL A 1 83 ? 19.214 12.368 -14.566 1.00 33.44 83 VAL A C 1
ATOM 649 O O . VAL A 1 83 ? 19.487 11.495 -13.743 1.00 33.44 83 VAL A O 1
ATOM 652 N N . LEU A 1 84 ? 20.105 13.211 -15.095 1.00 39.44 84 LEU A N 1
ATOM 653 C CA . LEU A 1 84 ? 21.180 13.820 -14.315 1.00 39.44 84 LEU A CA 1
ATOM 654 C C . LEU A 1 84 ? 20.558 14.652 -13.189 1.00 39.44 84 LEU A C 1
ATOM 656 O O . LEU A 1 84 ? 19.456 15.201 -13.430 1.00 39.44 84 LEU A O 1
#

Sequence (84 aa):
MDHKKLIWFIDDNIVGNPKFAKELFRSLVPYKLKWASQASVTIARDDELLKLAAVSGCVILLIGFETLSTANLAAIIIKKNNVL

Radius of gyration: 15.21 Å; chains: 1; bounding box: 45×25×42 Å

Secondary structure (DSSP, 8-state):
----PEEE---S-TTSSHHHHHHHHHHHGGGT-EEEEEEEGGGGG-HHHHHHHHHTTEEEEEEE---S-HHHHHHHHTTS----

Foldseek 3Di:
DPPQDEAEDEDQACCPPVVVLLVVLVVLLVVLHAYEYEHEPCCVVPPSSVVSCVNSHYDYYHYDPVDPDPVVVVVVVVPPDDDD

pLDDT: mean 84.57, std 18.83, range [33.44, 98.69]